Protein AF-X7F178-F1 (afdb_monomer_lite)

Radius of gyration: 23.77 Å; chains: 1; bounding box: 46×40×83 Å

Sequence (127 aa):
MGILDMFQRGGMRAAGIADRDASDDRFFAVGGARSEIGVTVTVERARQVPVVRSCLKVLADSVAGLQFGAFQRLDDERVRRVADHPAAMLLANPNPRQTGFDFVYSIVDDLEAYGDFFAEVVLDRAT

InterPro domains:
  IPR006944 Bacteriophage/Gene transfer agent portal protein [PF04860] (50-124)

Organism: NCBI:txid1449351

Structure (mmCIF, N/CA/C/O backbone):
data_AF-X7F178-F1
#
_entry.id   AF-X7F178-F1
#
loop_
_atom_site.group_PDB
_atom_site.id
_atom_site.type_symbol
_atom_site.label_atom_id
_atom_site.label_alt_id
_atom_site.label_comp_id
_atom_site.label_asym_id
_atom_site.label_entity_id
_atom_site.label_seq_id
_atom_site.pdbx_PDB_ins_code
_atom_site.Cartn_x
_atom_site.Cartn_y
_atom_site.Cartn_z
_atom_site.occupancy
_atom_site.B_iso_or_equiv
_atom_site.auth_seq_id
_atom_site.auth_comp_id
_atom_site.auth_asym_id
_atom_site.auth_atom_id
_atom_site.pdbx_PDB_model_num
ATOM 1 N N . MET A 1 1 ? -1.227 19.405 57.010 1.00 45.25 1 MET A N 1
ATOM 2 C CA . MET A 1 1 ? -2.347 18.516 56.638 1.00 45.25 1 MET A CA 1
ATOM 3 C C . MET A 1 1 ? -2.966 19.085 55.381 1.00 45.25 1 MET A C 1
ATOM 5 O O . MET A 1 1 ? -3.775 19.997 55.456 1.00 45.25 1 MET A O 1
ATOM 9 N N . GLY A 1 2 ? -2.348 18.747 54.251 1.00 42.44 2 GLY A N 1
ATOM 10 C CA . GLY A 1 2 ? -2.234 19.642 53.106 1.00 42.44 2 GLY A CA 1
ATOM 11 C C . GLY A 1 2 ? -3.115 19.257 51.930 1.00 42.44 2 GLY A C 1
ATOM 12 O O . GLY A 1 2 ? -3.257 18.089 51.592 1.00 42.44 2 GLY A O 1
ATOM 13 N N . ILE A 1 3 ? -3.580 20.297 51.248 1.00 52.38 3 ILE A N 1
ATOM 14 C CA . ILE A 1 3 ? -4.180 20.317 49.908 1.00 52.38 3 ILE A CA 1
ATOM 15 C C . ILE A 1 3 ? -3.399 19.520 48.837 1.00 52.38 3 ILE A C 1
ATOM 17 O O . ILE A 1 3 ? -3.947 19.226 47.780 1.00 52.38 3 ILE A O 1
ATOM 21 N N . LEU A 1 4 ? -2.141 19.141 49.112 1.00 48.47 4 LEU A N 1
ATOM 22 C CA . LEU A 1 4 ? -1.325 18.265 48.265 1.00 48.47 4 LEU A CA 1
ATOM 23 C C . LEU A 1 4 ? -1.845 16.817 48.195 1.00 48.47 4 LEU A C 1
ATOM 25 O O . LEU A 1 4 ? -1.596 16.145 47.198 1.00 48.47 4 LEU A O 1
ATOM 29 N N . ASP A 1 5 ? -2.588 16.340 49.199 1.00 48.19 5 ASP A N 1
ATOM 30 C CA . ASP A 1 5 ? -3.051 14.940 49.257 1.00 48.19 5 ASP A CA 1
ATOM 31 C C . ASP A 1 5 ? -4.247 14.669 48.316 1.00 48.19 5 ASP A C 1
ATOM 33 O O . ASP A 1 5 ? -4.552 13.536 47.946 1.00 48.19 5 ASP A O 1
ATOM 37 N N . MET A 1 6 ? -4.910 15.735 47.853 1.00 47.47 6 MET A N 1
ATOM 38 C CA . MET A 1 6 ? -6.018 15.652 46.896 1.00 47.47 6 MET A CA 1
ATOM 39 C C . MET A 1 6 ? -5.532 15.541 45.441 1.00 47.47 6 MET A C 1
ATOM 41 O O . MET A 1 6 ? -6.247 15.003 44.600 1.00 47.47 6 MET A O 1
ATOM 45 N N . PHE A 1 7 ? -4.299 15.974 45.147 1.00 47.12 7 PHE A N 1
ATOM 46 C CA . PHE A 1 7 ? -3.698 15.875 43.809 1.00 47.12 7 PHE A CA 1
ATOM 47 C C . PHE A 1 7 ? -2.973 14.537 43.567 1.00 47.12 7 PHE A C 1
ATOM 49 O O . PHE A 1 7 ? -2.760 14.160 42.419 1.00 47.12 7 PHE A O 1
ATOM 56 N N . GLN A 1 8 ? -2.645 13.777 44.621 1.00 46.16 8 GLN A N 1
ATOM 57 C CA . GLN A 1 8 ? -2.027 12.445 44.497 1.00 46.16 8 GLN A CA 1
ATOM 58 C C . GLN A 1 8 ? -3.029 11.291 44.324 1.00 46.16 8 GLN A C 1
ATOM 60 O O . GLN A 1 8 ? -2.628 10.181 43.979 1.00 46.16 8 GLN A O 1
ATOM 65 N N . ARG A 1 9 ? -4.337 11.524 44.508 1.00 44.91 9 ARG A N 1
ATOM 66 C CA . ARG A 1 9 ? -5.367 10.474 44.362 1.00 44.91 9 ARG A CA 1
ATOM 67 C C . ARG A 1 9 ? -5.906 10.310 42.939 1.00 44.91 9 ARG A C 1
ATOM 69 O O . ARG A 1 9 ? -6.604 9.340 42.659 1.00 44.91 9 ARG A O 1
ATOM 76 N N . GLY A 1 10 ? -5.560 11.232 42.043 1.00 39.78 10 GLY A N 1
ATOM 77 C CA . GLY A 1 10 ? -5.856 11.179 40.613 1.00 39.78 10 GLY A CA 1
ATOM 78 C C . GLY A 1 10 ? -4.710 10.555 39.829 1.00 39.78 10 GLY A C 1
ATOM 79 O O . GLY A 1 10 ? -4.232 11.145 38.866 1.00 39.78 10 GLY A O 1
ATOM 80 N N . GLY A 1 11 ? -4.225 9.389 40.259 1.00 34.84 11 GLY A N 1
ATOM 81 C CA . GLY A 1 11 ? -3.340 8.595 39.421 1.00 34.84 11 GLY A CA 1
ATOM 82 C C . GLY A 1 11 ? -4.097 8.240 38.148 1.00 34.84 11 GLY A C 1
ATOM 83 O O . GLY A 1 11 ? -4.952 7.355 38.178 1.00 34.84 11 GLY A O 1
ATOM 84 N N . MET A 1 12 ? -3.800 8.936 37.047 1.00 39.09 12 MET A N 1
ATOM 85 C CA . MET A 1 12 ? -4.039 8.430 35.701 1.00 39.09 12 MET A CA 1
ATOM 86 C C . MET A 1 12 ? -3.315 7.090 35.631 1.00 39.09 12 MET A C 1
ATOM 88 O O . MET A 1 12 ? -2.128 7.010 35.323 1.00 39.09 12 MET A O 1
ATOM 92 N N . ARG A 1 13 ? -4.029 6.019 35.974 1.00 38.12 13 ARG A N 1
ATOM 93 C CA . ARG A 1 13 ? -3.693 4.705 35.470 1.00 38.12 13 ARG A CA 1
ATOM 94 C C . ARG A 1 13 ? -3.863 4.858 33.973 1.00 38.12 13 ARG A C 1
ATOM 96 O O . ARG A 1 13 ? -4.986 4.993 33.493 1.00 38.12 13 ARG A O 1
ATOM 103 N N . ALA A 1 14 ? -2.737 4.944 33.268 1.00 38.97 14 ALA A N 1
ATOM 104 C CA . ALA A 1 14 ? -2.702 4.572 31.871 1.00 38.97 14 ALA A CA 1
ATOM 105 C C . ALA A 1 14 ? -3.554 3.306 31.767 1.00 38.97 14 ALA A C 1
ATOM 107 O O . ALA A 1 14 ? -3.303 2.358 32.519 1.00 38.97 14 ALA A O 1
ATOM 108 N N . ALA A 1 15 ? -4.613 3.355 30.953 1.00 43.75 15 ALA A N 1
ATOM 109 C CA . ALA A 1 15 ? -5.300 2.154 30.508 1.00 43.75 15 ALA A CA 1
ATOM 110 C C . ALA A 1 15 ? -4.184 1.177 30.161 1.00 43.75 15 ALA A C 1
ATOM 112 O O . ALA A 1 15 ? -3.320 1.510 29.340 1.00 43.75 15 ALA A O 1
ATOM 113 N N . GLY A 1 16 ? -4.074 0.115 30.964 1.00 35.75 16 GLY A N 1
ATOM 114 C CA . GLY A 1 16 ? -2.922 -0.764 30.912 1.00 35.75 16 GLY A CA 1
ATOM 115 C C . GLY A 1 16 ? -2.743 -1.160 29.461 1.00 35.75 16 GLY A C 1
ATOM 116 O O . GLY A 1 16 ? -3.731 -1.452 28.788 1.00 35.75 16 GLY A O 1
ATOM 117 N N . ILE A 1 17 ? -1.507 -1.119 28.964 1.00 43.50 17 ILE A N 1
ATOM 118 C CA . ILE A 1 17 ? -1.174 -1.860 27.752 1.00 43.50 17 ILE A CA 1
ATOM 119 C C . ILE A 1 17 ? -1.756 -3.242 28.014 1.00 43.50 17 ILE A C 1
ATOM 121 O O . ILE A 1 17 ? -1.337 -3.896 28.968 1.00 43.50 17 ILE A O 1
ATOM 125 N N . ALA A 1 18 ? -2.823 -3.593 27.292 1.00 51.81 18 ALA A N 1
ATOM 126 C CA . ALA A 1 18 ? -3.431 -4.897 27.404 1.00 51.81 18 ALA A CA 1
ATOM 127 C C . ALA A 1 18 ? -2.319 -5.857 27.007 1.00 51.81 18 ALA A C 1
ATOM 129 O O . ALA A 1 18 ? -1.983 -5.956 25.828 1.00 51.81 18 ALA A O 1
ATOM 130 N N . ASP A 1 19 ? -1.675 -6.425 28.022 1.00 46.53 19 ASP A N 1
ATOM 131 C CA . ASP A 1 19 ? -0.562 -7.338 27.883 1.00 46.53 19 ASP A CA 1
ATOM 132 C C . ASP A 1 19 ? -1.118 -8.529 27.112 1.00 46.53 19 ASP A C 1
ATOM 134 O O . ASP A 1 19 ? -1.945 -9.294 27.618 1.00 46.53 19 ASP A O 1
ATOM 138 N N . ARG A 1 20 ? -0.824 -8.566 25.810 1.00 54.09 20 ARG A N 1
ATOM 139 C CA . ARG A 1 20 ? -1.290 -9.624 24.922 1.00 54.09 20 ARG A CA 1
ATOM 140 C C . ARG A 1 20 ? -0.394 -10.822 25.179 1.00 54.09 20 ARG A C 1
ATOM 142 O O . ARG A 1 20 ? 0.576 -11.041 24.461 1.00 54.09 20 ARG A O 1
ATOM 149 N N . ASP A 1 21 ? -0.713 -11.555 26.232 1.00 56.56 21 ASP A N 1
ATOM 150 C CA . ASP A 1 21 ? -0.032 -12.790 26.583 1.00 56.56 21 ASP A CA 1
ATOM 151 C C . ASP A 1 21 ? -0.481 -13.908 25.629 1.00 56.56 21 ASP A C 1
ATOM 153 O O . ASP A 1 21 ? -1.664 -14.242 25.545 1.00 56.56 21 ASP A O 1
ATOM 157 N N . ALA A 1 22 ? 0.469 -14.466 24.876 1.00 58.62 22 ALA A N 1
ATOM 158 C CA . ALA A 1 22 ? 0.231 -15.562 23.936 1.00 58.62 22 ALA A CA 1
ATOM 159 C C . ALA A 1 22 ? -0.129 -16.885 24.632 1.00 58.62 22 ALA A C 1
ATOM 161 O O . ALA A 1 22 ? -0.577 -17.821 23.970 1.00 58.62 22 ALA A O 1
ATOM 162 N N . SER A 1 23 ? 0.075 -16.974 25.950 1.00 60.56 23 SER A N 1
ATOM 163 C CA . SER A 1 23 ? -0.340 -18.120 26.762 1.00 60.56 23 SER A CA 1
ATOM 164 C C . SER A 1 23 ? -1.806 -18.066 27.194 1.00 60.56 23 SER A C 1
ATOM 166 O O . SER A 1 23 ? -2.303 -19.011 27.804 1.00 60.56 23 SER A O 1
ATOM 168 N N . ASP A 1 24 ? -2.509 -16.983 26.865 1.00 55.47 24 ASP A N 1
ATOM 169 C CA . ASP A 1 24 ? -3.878 -16.771 27.290 1.00 55.47 24 ASP A CA 1
ATOM 170 C C . ASP A 1 24 ? -4.902 -17.337 26.297 1.00 55.47 24 ASP A C 1
ATOM 172 O O . ASP A 1 24 ? -4.845 -17.058 25.099 1.00 55.47 24 ASP A O 1
ATOM 176 N N . ASP A 1 25 ? -5.913 -18.051 26.795 1.00 51.62 25 ASP A N 1
ATOM 177 C CA . ASP A 1 25 ? -6.997 -18.629 25.983 1.00 51.62 25 ASP A CA 1
ATOM 178 C C . ASP A 1 25 ? -7.777 -17.555 25.189 1.00 51.62 25 ASP A C 1
ATOM 180 O O . ASP A 1 25 ? -8.378 -17.829 24.147 1.00 51.62 25 ASP A O 1
ATOM 184 N N . ARG A 1 26 ? -7.740 -16.295 25.649 1.00 53.78 26 ARG A N 1
ATOM 185 C CA . ARG A 1 26 ? -8.315 -15.122 24.955 1.00 53.78 26 ARG A CA 1
ATOM 186 C C . ARG A 1 26 ? -7.453 -14.590 23.805 1.00 53.78 26 ARG A C 1
ATOM 188 O O . ARG A 1 26 ? -7.965 -13.788 23.027 1.00 53.78 26 ARG A O 1
ATOM 195 N N . PHE A 1 27 ? -6.201 -15.029 23.655 1.00 60.84 27 PHE A N 1
ATOM 196 C CA . PHE A 1 27 ? -5.321 -14.624 22.551 1.00 60.84 27 PHE A CA 1
ATOM 197 C C . PHE A 1 27 ? -5.842 -15.126 21.194 1.00 60.84 27 PHE A C 1
ATOM 199 O O . PHE A 1 27 ? -5.780 -14.404 20.202 1.00 60.84 27 PHE A O 1
ATOM 206 N N . PHE A 1 28 ? -6.428 -16.329 21.168 1.00 59.41 28 PHE A N 1
ATOM 207 C CA . PHE A 1 28 ? -6.999 -16.952 19.966 1.00 59.41 28 PHE A CA 1
ATOM 208 C C . PHE A 1 28 ? -8.532 -16.845 19.883 1.00 59.41 28 PHE A C 1
ATOM 210 O O . PHE A 1 28 ? -9.146 -17.406 18.973 1.00 59.41 28 PHE A O 1
ATOM 217 N N . ALA A 1 29 ? -9.179 -16.147 20.823 1.00 56.25 29 ALA A N 1
ATOM 218 C CA . ALA A 1 29 ? -10.631 -16.028 20.843 1.00 56.25 29 ALA A CA 1
ATOM 219 C C . ALA A 1 29 ? -11.133 -15.203 19.644 1.00 56.25 29 ALA A C 1
ATOM 221 O O . ALA A 1 29 ? -10.809 -14.026 19.477 1.00 56.25 29 ALA A O 1
ATOM 222 N N . VAL A 1 30 ? -11.969 -15.835 18.817 1.00 52.06 30 VAL A N 1
ATOM 223 C CA . VAL A 1 30 ? -12.632 -15.237 17.650 1.00 52.06 30 VAL A CA 1
ATOM 224 C C . VAL A 1 30 ? -13.585 -14.136 18.120 1.00 52.06 30 VAL A C 1
ATOM 226 O O . VAL A 1 30 ? -14.731 -14.396 18.484 1.00 52.06 30 VAL A O 1
ATOM 229 N N . GLY A 1 31 ? -13.108 -12.892 18.152 1.00 56.31 31 GLY A N 1
ATOM 230 C CA . GLY A 1 31 ? -13.959 -11.762 18.513 1.00 56.31 31 GLY A CA 1
ATOM 231 C C . GLY A 1 31 ? -13.242 -10.499 18.960 1.00 56.31 31 GLY A C 1
ATOM 232 O O . GLY A 1 31 ? -13.667 -9.930 19.959 1.00 56.31 31 GLY A O 1
ATOM 233 N N . GLY A 1 32 ? -12.227 -10.044 18.217 1.00 57.53 32 GLY A N 1
ATOM 234 C CA . GLY A 1 32 ? -11.686 -8.680 18.298 1.00 57.53 32 GLY A CA 1
ATOM 235 C C . GLY A 1 32 ? -11.092 -8.252 19.650 1.00 57.53 32 GLY A C 1
ATOM 236 O O . GLY A 1 32 ? -11.291 -8.871 20.690 1.00 57.53 32 GLY A O 1
ATOM 237 N N . ALA A 1 33 ? -10.362 -7.138 19.668 1.00 58.84 33 ALA A N 1
ATOM 238 C CA . ALA A 1 33 ? -9.940 -6.547 20.939 1.00 58.84 33 ALA A CA 1
ATOM 239 C C . ALA A 1 33 ? -11.172 -5.973 21.662 1.00 58.84 33 ALA A C 1
ATOM 241 O O . ALA A 1 33 ? -12.008 -5.332 21.029 1.00 58.84 33 ALA A O 1
ATOM 242 N N . ARG A 1 34 ? -11.322 -6.165 22.978 1.00 57.59 34 ARG A N 1
ATOM 243 C CA . ARG A 1 34 ? -12.344 -5.429 23.742 1.00 57.59 34 ARG A CA 1
ATOM 244 C C . ARG A 1 34 ? -11.803 -4.063 24.151 1.00 57.59 34 ARG A C 1
ATOM 246 O O . ARG A 1 34 ? -10.690 -3.957 24.650 1.00 57.59 34 ARG A O 1
ATOM 253 N N . SER A 1 35 ? -12.607 -3.030 23.939 1.00 58.75 35 SER A N 1
ATOM 254 C CA . SER A 1 35 ? -12.381 -1.691 24.486 1.00 58.75 35 SER A CA 1
ATOM 255 C C . SER A 1 35 ? -12.528 -1.697 26.017 1.00 58.75 35 SER A C 1
ATOM 257 O O . SER A 1 35 ? -13.221 -2.558 26.560 1.00 58.75 35 SER A O 1
ATOM 259 N N . GLU A 1 36 ? -11.942 -0.709 26.701 1.00 61.94 36 GLU A N 1
ATOM 260 C CA . GLU A 1 36 ? -12.063 -0.465 28.155 1.00 61.94 36 GLU A CA 1
ATOM 261 C C . GLU A 1 36 ? -13.525 -0.460 28.651 1.00 61.94 36 GLU A C 1
ATOM 263 O O . GLU A 1 36 ? -13.809 -0.806 29.793 1.00 61.94 36 GLU A O 1
ATOM 268 N N . ILE A 1 37 ? -14.476 -0.122 27.772 1.00 62.34 37 ILE A N 1
ATOM 269 C CA . ILE A 1 37 ? -15.923 -0.131 28.052 1.00 62.34 37 ILE A CA 1
ATOM 270 C C . ILE A 1 37 ? -16.628 -1.443 27.649 1.00 62.34 37 ILE A C 1
ATOM 272 O O . ILE A 1 37 ? -17.851 -1.493 27.551 1.00 62.34 37 ILE A O 1
ATOM 276 N N . GLY A 1 38 ? -15.877 -2.515 27.384 1.00 61.75 38 GLY A N 1
ATOM 277 C CA . GLY A 1 38 ? -16.400 -3.857 27.106 1.00 61.75 38 GLY A CA 1
ATOM 278 C C . GLY A 1 38 ? -16.921 -4.089 25.682 1.00 61.75 38 GLY A C 1
ATOM 279 O O . GLY A 1 38 ? -17.517 -5.133 25.419 1.00 61.75 38 GLY A O 1
ATOM 280 N N . VAL A 1 39 ? -16.696 -3.153 24.755 1.00 72.19 39 VAL A N 1
ATOM 281 C CA . VAL A 1 39 ? -17.151 -3.254 23.356 1.00 72.19 39 VAL A CA 1
ATOM 282 C C . VAL A 1 39 ? -16.153 -4.055 22.522 1.00 72.19 39 VAL A C 1
ATOM 284 O O . VAL A 1 39 ? -14.969 -3.730 22.507 1.00 72.19 39 VAL A O 1
ATOM 287 N N . THR A 1 40 ? -16.626 -5.063 21.786 1.00 71.62 40 THR A N 1
ATOM 288 C CA . THR A 1 40 ? -15.811 -5.793 20.801 1.00 71.62 40 THR A CA 1
ATOM 289 C C . THR A 1 40 ? -15.452 -4.898 19.612 1.00 71.62 40 THR A C 1
ATOM 291 O O . THR A 1 40 ? -16.330 -4.456 18.863 1.00 71.62 40 THR A O 1
ATOM 294 N N . VAL A 1 41 ? -14.154 -4.671 19.427 1.00 71.56 41 VAL A N 1
ATOM 295 C CA . VAL A 1 41 ? -13.557 -3.904 18.333 1.00 71.56 41 VAL A CA 1
ATOM 296 C C . VAL A 1 41 ? -13.178 -4.862 17.210 1.00 71.56 41 VAL A C 1
ATOM 298 O O . VAL A 1 41 ? -12.267 -5.676 17.351 1.00 71.56 41 VAL A O 1
ATOM 301 N N . THR A 1 42 ? -13.888 -4.751 16.090 1.00 83.56 42 THR A N 1
ATOM 302 C CA . THR A 1 42 ? -13.510 -5.384 14.820 1.00 83.56 42 THR A CA 1
ATOM 303 C C . THR A 1 42 ? -12.872 -4.344 13.903 1.00 83.56 42 THR A C 1
ATOM 305 O O . THR A 1 42 ? -13.053 -3.139 14.113 1.00 83.56 42 THR A O 1
ATOM 308 N N . VAL A 1 43 ? -12.138 -4.789 12.885 1.00 82.88 43 VAL A N 1
ATOM 309 C CA . VAL A 1 43 ? -11.476 -3.891 11.927 1.00 82.88 43 VAL A CA 1
ATOM 310 C C . VAL A 1 43 ? -12.500 -3.014 11.201 1.00 82.88 43 VAL A C 1
ATOM 312 O O . VAL A 1 43 ? -12.297 -1.810 11.050 1.00 82.88 43 VAL A O 1
ATOM 315 N N . GLU A 1 44 ? -13.659 -3.573 10.853 1.00 84.00 44 GLU A N 1
ATOM 316 C CA . GLU A 1 44 ? -14.750 -2.851 10.195 1.00 84.00 44 GLU A CA 1
ATOM 317 C C . GLU A 1 44 ? -15.298 -1.735 11.089 1.00 84.00 44 GLU A C 1
ATOM 319 O O . GLU A 1 44 ? -15.552 -0.626 10.618 1.00 84.00 44 GLU A O 1
ATOM 324 N N . ARG A 1 45 ? -15.436 -1.994 12.397 1.00 83.19 45 ARG A N 1
ATOM 325 C CA . ARG A 1 45 ? -15.851 -0.975 13.374 1.00 83.19 45 ARG A CA 1
ATOM 326 C C . ARG A 1 45 ? -14.771 0.075 13.603 1.00 83.19 45 ARG A C 1
ATOM 328 O O . ARG A 1 45 ? -15.093 1.249 13.751 1.00 83.19 45 ARG A O 1
ATOM 335 N N . ALA A 1 46 ? -13.502 -0.324 13.614 1.00 85.94 46 ALA A N 1
ATOM 336 C CA . ALA A 1 46 ? -12.388 0.602 13.766 1.00 85.94 46 ALA A CA 1
ATOM 337 C C . ALA A 1 46 ? -12.283 1.563 12.568 1.00 85.94 46 ALA A C 1
ATOM 339 O O . ALA A 1 46 ? -12.136 2.767 12.771 1.00 85.94 46 ALA A O 1
ATOM 340 N N . ARG A 1 47 ? -12.450 1.073 11.329 1.00 86.25 47 ARG A N 1
ATOM 341 C CA . ARG A 1 47 ? -12.415 1.902 10.106 1.00 86.25 47 ARG A CA 1
ATOM 342 C C . ARG A 1 47 ? -13.547 2.937 10.029 1.00 86.25 47 ARG A C 1
ATOM 344 O O . ARG A 1 47 ? -13.382 3.952 9.355 1.00 86.25 47 ARG A O 1
ATOM 351 N N . GLN A 1 48 ? -14.667 2.727 10.726 1.00 87.75 48 GLN A N 1
ATOM 352 C CA . GLN A 1 48 ? -15.756 3.713 10.817 1.00 87.75 48 GLN A CA 1
ATOM 353 C C . GLN A 1 48 ? -15.384 4.946 11.660 1.00 87.75 48 GLN A C 1
ATOM 355 O O . GLN A 1 48 ? -16.038 5.983 11.548 1.00 87.75 48 GLN A O 1
ATOM 360 N N . VAL A 1 49 ? -14.336 4.867 12.489 1.00 92.50 49 VAL A N 1
ATOM 361 C CA . VAL A 1 49 ? -13.861 5.995 13.298 1.00 92.50 49 VAL A CA 1
ATOM 362 C C . VAL A 1 49 ? -13.056 6.963 12.413 1.00 92.50 49 VAL A C 1
ATOM 364 O O . VAL A 1 49 ? -12.022 6.568 11.868 1.00 92.50 49 VAL A O 1
ATOM 367 N N . PRO A 1 50 ? -13.440 8.254 12.305 1.00 94.69 50 PRO A N 1
ATOM 368 C CA . PRO A 1 50 ? -12.793 9.199 11.386 1.00 94.69 50 PRO A CA 1
ATOM 369 C C . PRO A 1 50 ? -11.295 9.391 11.633 1.00 94.69 50 PRO A C 1
ATOM 371 O O . PRO A 1 50 ? -10.525 9.566 10.689 1.00 94.69 50 PRO A O 1
ATOM 374 N N . VAL A 1 51 ? -10.870 9.332 12.898 1.00 95.75 51 VAL A N 1
ATOM 375 C CA . VAL A 1 51 ? -9.457 9.462 13.282 1.00 95.75 51 VAL A CA 1
ATOM 376 C C . VAL A 1 51 ? -8.647 8.281 12.746 1.00 95.75 51 VAL A C 1
ATOM 378 O O . VAL A 1 51 ? -7.615 8.490 12.119 1.00 95.75 51 VAL A O 1
ATOM 381 N N . VAL A 1 52 ? -9.157 7.054 12.901 1.00 92.31 52 VAL A N 1
ATOM 382 C CA . VAL A 1 52 ? -8.512 5.838 12.380 1.00 92.31 52 VAL A CA 1
ATOM 383 C C . VAL A 1 52 ? -8.415 5.905 10.860 1.00 92.31 52 VAL A C 1
ATOM 385 O O . VAL A 1 52 ? -7.333 5.724 10.305 1.00 92.31 52 VAL A O 1
ATOM 388 N N . ARG A 1 53 ? -9.513 6.258 10.177 1.00 94.38 53 ARG A N 1
ATOM 389 C CA . ARG A 1 53 ? -9.515 6.408 8.715 1.00 94.38 53 ARG A CA 1
ATOM 390 C C . ARG A 1 53 ? -8.517 7.467 8.239 1.00 94.38 53 ARG A C 1
ATOM 392 O O . ARG A 1 53 ? -7.880 7.271 7.208 1.00 94.38 53 ARG A O 1
ATOM 399 N N . SER A 1 54 ? -8.364 8.561 8.986 1.00 96.44 54 SER A N 1
ATOM 400 C CA . SER A 1 54 ? -7.402 9.625 8.674 1.00 96.44 54 SER A CA 1
ATOM 401 C C . SER A 1 54 ? -5.957 9.148 8.820 1.00 96.44 54 SER A C 1
ATOM 403 O O . SER A 1 54 ? -5.152 9.397 7.928 1.00 96.44 54 SER A O 1
ATOM 405 N N . CYS A 1 55 ? -5.631 8.417 9.891 1.00 95.19 55 CYS A N 1
ATOM 406 C CA . CYS A 1 55 ? -4.298 7.842 10.087 1.00 95.19 55 CYS A CA 1
ATOM 407 C C . CYS A 1 55 ? -3.939 6.843 8.980 1.00 95.19 55 CYS A C 1
ATOM 409 O O . CYS A 1 55 ? -2.887 6.979 8.359 1.00 95.19 55 CYS A O 1
ATOM 411 N N . LEU A 1 56 ? -4.840 5.900 8.680 1.00 94.94 56 LEU A N 1
ATOM 412 C CA . LEU A 1 56 ? -4.653 4.934 7.591 1.00 94.94 56 LEU A CA 1
ATOM 413 C C . LEU A 1 56 ? -4.451 5.643 6.250 1.00 94.94 56 LEU A C 1
ATOM 415 O O . LEU A 1 56 ? -3.542 5.309 5.495 1.00 94.94 56 LEU A O 1
ATOM 419 N N . LYS A 1 57 ? -5.248 6.685 5.980 1.00 95.44 57 LYS A N 1
ATOM 420 C CA . LYS A 1 57 ? -5.117 7.484 4.761 1.00 95.44 57 LYS A CA 1
ATOM 421 C C . LYS A 1 57 ? -3.755 8.167 4.656 1.00 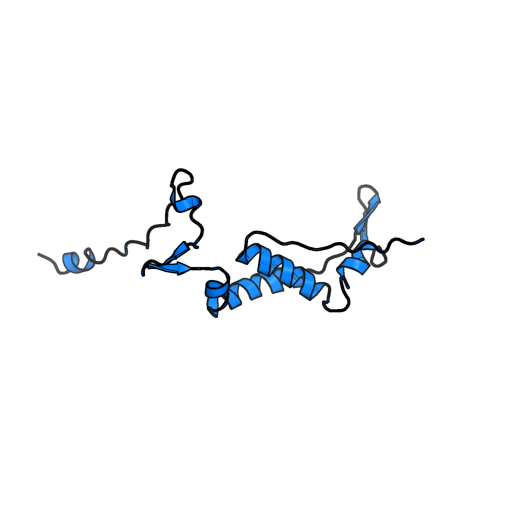95.44 57 LYS A C 1
ATOM 423 O O . LYS A 1 57 ? -3.169 8.123 3.583 1.00 95.44 57 LYS A O 1
ATOM 428 N N . VAL A 1 58 ? -3.251 8.778 5.729 1.00 96.50 58 VAL A N 1
ATOM 429 C CA . VAL A 1 58 ? -1.937 9.446 5.713 1.00 96.50 58 VAL A CA 1
ATOM 430 C C . VAL A 1 58 ? -0.817 8.450 5.410 1.0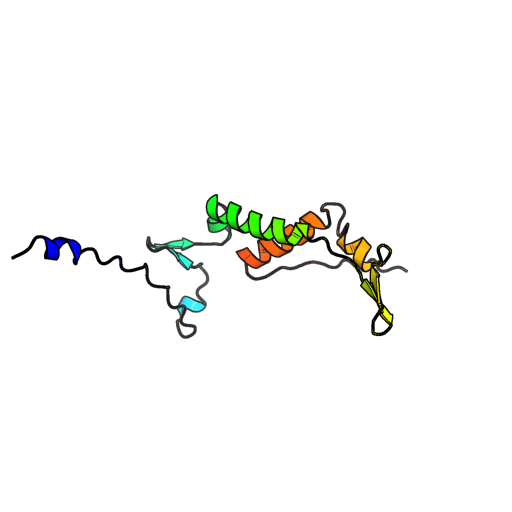0 96.50 58 VAL A C 1
ATOM 432 O O . VAL A 1 58 ? 0.058 8.756 4.600 1.00 96.50 58 VAL A O 1
ATOM 435 N N . LEU A 1 59 ? -0.854 7.257 6.009 1.00 95.06 59 LEU A N 1
ATOM 436 C CA . LEU A 1 59 ? 0.129 6.202 5.746 1.00 95.06 59 LEU A CA 1
ATOM 437 C C . LEU A 1 59 ? 0.052 5.723 4.293 1.00 95.06 59 LEU A C 1
ATOM 439 O O . LEU A 1 59 ? 1.058 5.727 3.581 1.00 95.06 59 LEU A O 1
ATOM 443 N N . ALA A 1 60 ? -1.152 5.387 3.834 1.00 95.94 60 ALA A N 1
ATOM 444 C CA . ALA A 1 60 ? -1.375 4.869 2.493 1.00 95.94 60 ALA A CA 1
ATOM 445 C C . ALA A 1 60 ? -1.027 5.894 1.400 1.00 95.94 60 ALA A C 1
ATOM 447 O O . ALA A 1 60 ? -0.323 5.549 0.454 1.00 95.94 60 ALA A O 1
ATOM 448 N N . ASP A 1 61 ? -1.428 7.162 1.551 1.00 95.94 61 ASP A N 1
ATOM 449 C CA . ASP A 1 61 ? -1.093 8.230 0.598 1.00 95.94 61 ASP A CA 1
ATOM 450 C C . ASP A 1 61 ? 0.424 8.480 0.545 1.00 95.94 61 ASP A C 1
ATOM 452 O O . ASP A 1 61 ? 0.982 8.674 -0.537 1.00 95.94 61 ASP A O 1
ATOM 456 N N . SER A 1 62 ? 1.107 8.444 1.697 1.00 96.00 62 SER A N 1
ATOM 457 C CA . SER A 1 62 ? 2.558 8.667 1.769 1.00 96.00 62 SER A CA 1
ATOM 458 C C . SER A 1 62 ? 3.339 7.586 1.024 1.00 96.00 62 SER A C 1
ATOM 460 O O . SER A 1 62 ? 4.277 7.895 0.292 1.00 96.00 62 SER A O 1
ATOM 462 N N . VAL A 1 63 ? 2.947 6.320 1.180 1.00 93.56 63 VAL A N 1
ATOM 463 C CA . VAL A 1 63 ? 3.611 5.193 0.511 1.00 93.56 63 VAL A CA 1
ATOM 464 C C . VAL A 1 63 ? 3.235 5.133 -0.969 1.00 93.56 63 VAL A C 1
ATOM 466 O O . VAL A 1 63 ? 4.114 4.997 -1.820 1.00 93.56 63 VAL A O 1
ATOM 469 N N . ALA A 1 64 ? 1.952 5.286 -1.302 1.00 92.94 64 ALA A N 1
ATOM 470 C CA . ALA A 1 64 ? 1.488 5.266 -2.688 1.00 92.94 64 ALA A CA 1
ATOM 471 C C . ALA A 1 64 ? 2.074 6.426 -3.516 1.00 92.94 64 ALA A C 1
ATOM 473 O O . ALA A 1 64 ? 2.328 6.274 -4.714 1.00 92.94 64 ALA A O 1
ATOM 474 N N . GLY A 1 65 ? 2.375 7.560 -2.874 1.00 91.56 65 GLY A N 1
ATOM 475 C CA . GLY A 1 65 ? 3.031 8.707 -3.500 1.00 91.56 65 GLY A CA 1
ATOM 476 C C . GLY A 1 65 ? 4.466 8.451 -3.977 1.00 91.56 65 GLY A C 1
ATOM 477 O O . GLY A 1 65 ? 4.931 9.154 -4.872 1.00 91.56 65 GLY A O 1
ATOM 478 N N . LEU A 1 66 ? 5.166 7.439 -3.447 1.00 89.94 66 LEU A N 1
ATOM 479 C CA . LEU A 1 66 ? 6.567 7.172 -3.799 1.00 89.94 66 LEU A CA 1
ATOM 480 C C . LEU A 1 66 ? 6.758 6.605 -5.216 1.00 89.94 66 LEU A C 1
ATOM 482 O O . LEU A 1 66 ? 7.879 6.661 -5.710 1.00 89.94 66 LEU A O 1
ATOM 486 N N . GLN A 1 67 ? 5.686 6.136 -5.873 1.00 73.56 67 GLN A N 1
ATOM 487 C CA . GLN A 1 67 ? 5.650 5.522 -7.212 1.00 73.56 67 GLN A CA 1
ATOM 488 C C . GLN A 1 67 ? 6.713 4.434 -7.475 1.00 73.56 67 GLN A C 1
ATOM 490 O O . GLN A 1 67 ? 7.922 4.660 -7.494 1.00 73.56 67 GLN A O 1
ATOM 495 N N . PHE A 1 68 ? 6.266 3.232 -7.829 1.00 77.06 68 PHE A N 1
ATOM 496 C CA . PHE A 1 68 ? 7.168 2.119 -8.133 1.00 77.06 68 PHE A CA 1
ATOM 497 C C . PHE A 1 68 ? 7.851 2.320 -9.489 1.00 77.06 68 PHE A C 1
ATOM 499 O O . PHE A 1 68 ? 7.240 2.745 -10.470 1.00 77.06 68 PHE A O 1
ATO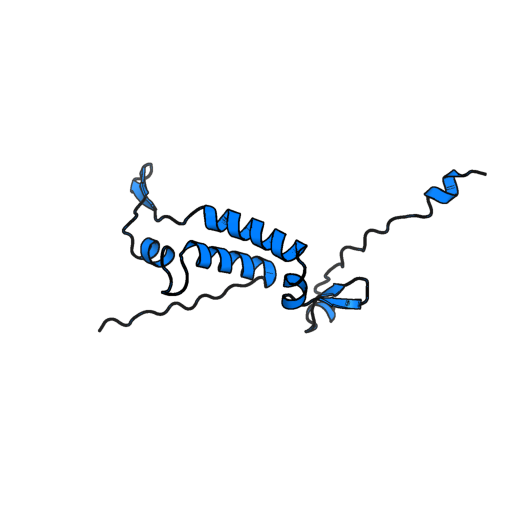M 506 N N . GLY A 1 69 ? 9.146 2.017 -9.548 1.00 80.88 69 GLY A N 1
ATOM 507 C CA . GLY A 1 69 ? 9.933 2.028 -10.777 1.00 80.88 69 GLY A CA 1
ATOM 508 C C . GLY A 1 69 ? 10.781 0.769 -10.872 1.00 80.88 69 GLY A C 1
ATOM 509 O O . GLY A 1 69 ? 11.300 0.297 -9.863 1.00 80.88 69 GLY A O 1
ATOM 510 N N . ALA A 1 70 ? 10.937 0.230 -12.081 1.00 86.31 70 ALA A N 1
ATOM 511 C CA . ALA A 1 70 ? 11.928 -0.807 -12.326 1.00 86.31 70 ALA A CA 1
ATOM 512 C C . ALA A 1 70 ? 13.297 -0.166 -12.565 1.00 86.31 70 ALA A C 1
ATOM 514 O O . ALA A 1 70 ? 13.427 0.857 -13.244 1.00 86.31 70 ALA A O 1
ATOM 515 N N . PHE A 1 71 ? 14.328 -0.787 -12.009 1.00 89.38 71 PHE A N 1
ATOM 516 C CA . PHE A 1 71 ? 15.709 -0.361 -12.159 1.00 89.38 71 PHE A CA 1
ATOM 517 C C . PHE A 1 71 ? 16.540 -1.554 -12.620 1.00 89.38 71 PHE A C 1
ATOM 519 O O . PHE A 1 71 ? 16.481 -2.625 -12.022 1.00 89.38 71 PHE A O 1
ATOM 526 N N . GLN A 1 72 ? 17.311 -1.364 -13.684 1.00 89.12 72 GLN A N 1
ATOM 527 C CA . GLN A 1 72 ? 18.239 -2.357 -14.205 1.00 89.12 72 GLN A CA 1
ATOM 528 C C . GLN A 1 72 ? 19.661 -1.954 -13.818 1.00 89.12 72 GLN A C 1
ATOM 530 O O . GLN A 1 72 ? 20.083 -0.822 -14.073 1.00 89.12 72 GLN A O 1
ATOM 535 N N . ARG A 1 73 ? 20.404 -2.883 -13.208 1.00 91.00 73 ARG A N 1
ATOM 536 C CA . ARG A 1 73 ? 21.855 -2.735 -13.040 1.00 91.00 73 ARG A CA 1
ATOM 537 C C . ARG A 1 73 ? 22.510 -2.939 -14.400 1.00 91.00 73 ARG A C 1
ATOM 539 O O . ARG A 1 73 ? 22.265 -3.954 -15.045 1.00 91.00 73 ARG A O 1
ATOM 546 N N . LEU A 1 74 ? 23.279 -1.947 -14.832 1.00 89.12 74 LEU A N 1
ATOM 547 C CA . LEU A 1 74 ? 24.073 -2.011 -16.056 1.00 89.12 74 LEU A CA 1
ATOM 548 C C . LEU A 1 74 ? 25.466 -2.565 -15.745 1.00 89.12 74 LEU A C 1
ATOM 550 O O . LEU A 1 74 ? 25.919 -3.450 -16.452 1.00 89.12 74 LEU A O 1
ATOM 554 N N . ASP A 1 75 ? 26.071 -2.085 -14.655 1.00 91.12 75 ASP A N 1
ATOM 555 C CA . ASP A 1 75 ? 27.347 -2.538 -14.084 1.00 91.12 75 ASP A CA 1
ATOM 556 C C . ASP A 1 75 ? 27.290 -2.383 -12.548 1.00 91.12 75 ASP A C 1
ATOM 558 O O . ASP A 1 75 ? 26.278 -1.911 -12.017 1.00 91.12 75 ASP A O 1
ATOM 562 N N . ASP A 1 76 ? 28.376 -2.702 -11.833 1.00 86.00 76 ASP A N 1
ATOM 563 C CA . ASP A 1 76 ? 28.448 -2.613 -10.361 1.00 86.00 76 ASP A CA 1
ATOM 564 C C . ASP A 1 76 ? 28.137 -1.208 -9.811 1.00 86.00 76 ASP A C 1
ATOM 566 O O . ASP A 1 76 ? 27.520 -1.073 -8.754 1.00 86.00 76 ASP A O 1
ATOM 570 N N . GLU A 1 77 ? 28.491 -0.155 -10.553 1.00 89.19 77 GLU A N 1
ATOM 571 C CA . GLU A 1 77 ? 28.293 1.241 -10.135 1.00 89.19 77 GLU A CA 1
ATOM 572 C C . GLU A 1 77 ? 27.108 1.935 -10.824 1.00 89.19 77 GLU A C 1
ATOM 574 O O . GLU A 1 77 ? 26.688 3.016 -10.406 1.00 89.19 77 GLU A O 1
ATOM 579 N N . ARG A 1 78 ? 26.552 1.349 -11.894 1.00 89.31 78 ARG A N 1
ATOM 580 C CA . ARG A 1 78 ? 25.573 2.030 -12.756 1.00 89.31 78 ARG A CA 1
ATOM 581 C C . ARG A 1 78 ? 24.213 1.354 -12.718 1.00 89.31 78 ARG A C 1
ATOM 583 O O . ARG A 1 78 ? 24.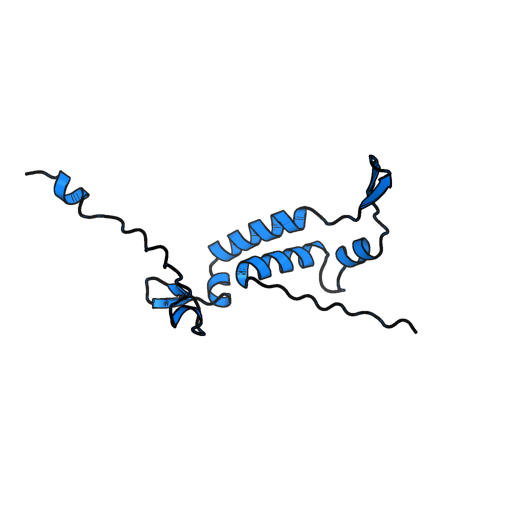058 0.190 -13.082 1.00 89.31 78 ARG A O 1
ATOM 590 N N . VAL A 1 79 ? 23.197 2.138 -12.372 1.00 91.00 79 VAL A N 1
ATOM 591 C CA . VAL A 1 79 ? 21.790 1.727 -12.372 1.00 91.00 79 VAL A CA 1
ATOM 592 C C . VAL A 1 79 ? 20.998 2.646 -13.294 1.00 91.00 79 VAL A C 1
ATOM 594 O O . VAL A 1 79 ? 21.121 3.867 -13.221 1.00 91.00 79 VAL A O 1
ATOM 597 N N . ARG A 1 80 ? 20.159 2.065 -14.153 1.00 89.75 80 ARG A N 1
ATOM 598 C CA . ARG A 1 80 ? 19.256 2.800 -15.043 1.00 89.75 80 ARG A CA 1
ATOM 599 C C . ARG A 1 80 ? 17.807 2.502 -14.683 1.00 89.75 80 ARG A C 1
ATOM 601 O O . ARG A 1 80 ? 17.429 1.343 -14.535 1.00 89.75 80 ARG A O 1
ATOM 608 N N . ARG A 1 81 ? 16.977 3.544 -14.593 1.00 87.50 81 ARG A N 1
ATOM 609 C CA . ARG A 1 81 ? 15.520 3.385 -14.493 1.00 87.50 81 ARG A CA 1
ATOM 610 C C . ARG A 1 81 ? 14.973 2.883 -15.830 1.00 87.50 81 ARG A C 1
ATOM 612 O O . ARG A 1 81 ? 15.257 3.472 -16.873 1.00 87.50 81 ARG A O 1
ATOM 619 N N . VAL A 1 82 ? 14.194 1.810 -15.787 1.00 87.38 82 VAL A N 1
ATOM 620 C CA . VAL A 1 82 ? 13.553 1.192 -16.950 1.00 87.38 82 VAL A CA 1
ATOM 621 C C . VAL A 1 82 ? 12.051 1.412 -16.825 1.00 87.38 82 VAL A C 1
ATOM 623 O O . VAL A 1 82 ? 11.421 0.895 -15.906 1.00 87.38 82 VAL A O 1
ATOM 626 N N . ALA A 1 83 ? 11.484 2.211 -17.727 1.00 80.00 83 ALA A N 1
ATOM 627 C CA . ALA A 1 83 ? 10.044 2.467 -17.760 1.00 80.00 83 ALA A CA 1
ATOM 628 C C . ALA A 1 83 ? 9.277 1.340 -18.473 1.00 80.00 83 ALA A C 1
ATOM 630 O O . ALA A 1 83 ? 8.203 0.955 -18.025 1.00 80.00 83 ALA A O 1
ATOM 631 N N . ASP A 1 84 ? 9.874 0.752 -19.514 1.00 84.31 84 ASP A N 1
ATOM 632 C CA . ASP A 1 84 ? 9.215 -0.207 -20.416 1.00 84.31 84 ASP A CA 1
ATOM 633 C C . ASP A 1 84 ? 9.301 -1.668 -19.939 1.00 84.31 84 ASP A C 1
ATOM 635 O O . ASP A 1 84 ? 9.115 -2.608 -20.710 1.00 84.31 84 ASP A O 1
ATOM 639 N N . HIS A 1 85 ? 9.632 -1.897 -18.666 1.00 88.12 85 HIS A N 1
ATOM 640 C CA . HIS A 1 85 ? 9.697 -3.255 -18.136 1.00 88.12 85 HIS A CA 1
ATOM 641 C C . HIS A 1 85 ? 8.272 -3.795 -17.917 1.00 88.12 85 HIS A C 1
ATOM 643 O O . HIS A 1 85 ? 7.485 -3.114 -17.253 1.00 88.12 85 HIS A O 1
ATOM 649 N N . PRO A 1 86 ? 7.936 -5.028 -18.353 1.00 87.69 86 PRO A N 1
ATOM 650 C CA . PRO A 1 86 ? 6.582 -5.578 -18.221 1.00 87.69 86 PRO A CA 1
ATOM 651 C C . PRO A 1 86 ? 6.024 -5.509 -16.794 1.00 87.69 86 PRO A C 1
ATOM 653 O O . PRO A 1 86 ? 4.873 -5.141 -16.592 1.00 87.69 86 PRO A O 1
ATOM 656 N N . ALA A 1 87 ? 6.862 -5.773 -15.784 1.00 86.25 87 ALA A N 1
ATOM 657 C CA . ALA A 1 87 ? 6.457 -5.656 -14.381 1.00 86.25 87 ALA A CA 1
ATOM 658 C C . ALA A 1 87 ? 6.179 -4.205 -13.938 1.00 86.25 87 ALA A C 1
ATOM 660 O O . ALA A 1 87 ? 5.279 -3.978 -13.137 1.00 86.25 87 ALA A O 1
ATOM 661 N N . ALA A 1 88 ? 6.923 -3.218 -14.453 1.00 87.06 88 ALA A N 1
ATOM 662 C CA . ALA A 1 88 ? 6.679 -1.809 -14.133 1.00 87.06 88 ALA A CA 1
ATOM 663 C C . ALA A 1 88 ? 5.371 -1.321 -14.767 1.00 87.06 88 ALA A C 1
ATOM 665 O O . ALA A 1 88 ? 4.602 -0.615 -14.121 1.00 87.06 88 ALA A O 1
ATOM 666 N N . MET A 1 89 ? 5.092 -1.754 -15.999 1.00 88.00 89 MET A N 1
ATOM 667 C CA . MET A 1 89 ? 3.827 -1.469 -16.676 1.00 88.00 89 MET A CA 1
ATOM 668 C C . MET A 1 89 ? 2.640 -2.129 -15.968 1.00 88.00 89 MET A C 1
ATOM 670 O O . MET A 1 89 ? 1.622 -1.474 -15.754 1.00 88.00 89 MET A O 1
ATOM 674 N N . LEU A 1 90 ? 2.791 -3.392 -15.551 1.00 89.06 90 LEU A N 1
ATOM 675 C CA . LEU A 1 90 ? 1.767 -4.107 -14.792 1.00 89.06 90 LEU A CA 1
ATOM 676 C C . LEU A 1 90 ? 1.459 -3.398 -13.469 1.00 89.06 90 LEU A C 1
ATOM 678 O O . LEU A 1 90 ? 0.301 -3.175 -13.156 1.00 89.06 90 LEU A O 1
ATOM 682 N N . LEU A 1 91 ? 2.474 -2.988 -12.705 1.00 87.94 91 LEU A N 1
ATOM 683 C CA . LEU A 1 91 ? 2.248 -2.282 -11.439 1.00 87.94 91 LEU A CA 1
ATOM 684 C C . LEU A 1 91 ? 1.682 -0.870 -11.629 1.00 87.94 91 LEU A C 1
ATOM 686 O O . LEU A 1 91 ? 0.986 -0.375 -10.747 1.00 87.94 91 LEU A O 1
ATOM 690 N N . ALA A 1 92 ? 1.956 -0.215 -12.760 1.00 88.69 92 ALA A N 1
ATOM 691 C CA . ALA A 1 92 ? 1.373 1.087 -13.075 1.00 88.69 92 ALA A CA 1
ATOM 692 C C . ALA A 1 92 ? -0.129 0.994 -13.392 1.00 88.69 92 ALA A C 1
ATOM 694 O O . ALA A 1 92 ? -0.881 1.917 -13.072 1.00 88.69 92 ALA A O 1
ATOM 695 N N . ASN A 1 93 ? -0.567 -0.111 -14.000 1.00 90.12 93 ASN A N 1
ATOM 696 C CA . ASN A 1 93 ? -1.965 -0.365 -14.335 1.00 90.12 93 ASN A CA 1
ATOM 697 C C . ASN A 1 93 ? -2.330 -1.844 -14.084 1.00 90.12 93 ASN A C 1
ATOM 699 O O . ASN A 1 93 ? -2.403 -2.631 -15.031 1.00 90.12 93 ASN A O 1
ATOM 703 N N . PRO A 1 94 ? -2.521 -2.240 -12.812 1.00 90.25 94 PRO A N 1
ATOM 704 C CA . PRO A 1 94 ? -2.628 -3.648 -12.425 1.00 90.25 94 PRO A CA 1
ATOM 705 C C . PRO A 1 94 ? -3.939 -4.292 -12.857 1.00 90.25 94 PRO A C 1
ATOM 707 O O . PRO A 1 94 ? -3.988 -5.489 -13.128 1.00 90.25 94 PRO A O 1
ATOM 710 N N . ASN A 1 95 ? -5.017 -3.516 -12.915 1.00 90.75 95 ASN A N 1
ATOM 711 C CA . ASN A 1 95 ? -6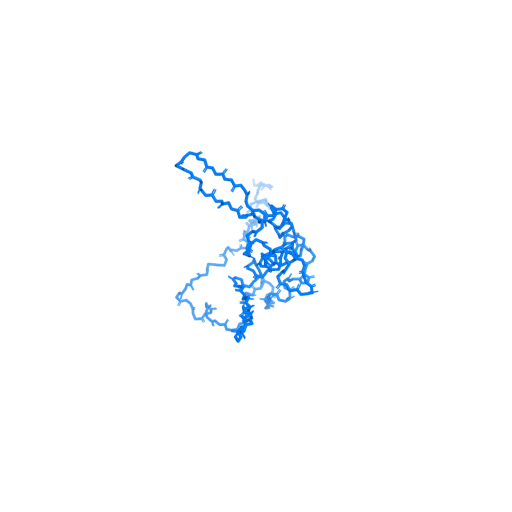.302 -3.979 -13.405 1.00 90.75 95 ASN A CA 1
ATOM 712 C C . ASN A 1 95 ? -7.076 -2.808 -14.039 1.00 90.75 95 ASN A C 1
ATOM 714 O O . ASN A 1 95 ? -6.781 -1.653 -13.748 1.00 90.75 95 ASN A O 1
ATOM 718 N N . PRO A 1 96 ? -8.114 -3.065 -14.856 1.00 90.88 96 PRO A N 1
ATOM 719 C CA . PRO A 1 96 ? -8.889 -1.995 -15.494 1.00 90.88 96 PRO A CA 1
ATOM 720 C C . PRO A 1 96 ? -9.655 -1.074 -14.528 1.00 90.88 96 PRO A C 1
ATOM 722 O O . PRO A 1 96 ? -10.261 -0.101 -14.970 1.00 90.88 96 PRO A O 1
ATOM 725 N N . ARG A 1 97 ? -9.709 -1.407 -13.232 1.00 91.50 97 ARG A N 1
ATOM 726 C CA . ARG A 1 97 ? -10.515 -0.711 -12.220 1.00 91.50 97 ARG A CA 1
ATOM 727 C C . ARG A 1 97 ? -9.695 0.231 -11.340 1.00 91.50 97 ARG A C 1
ATOM 729 O O . ARG A 1 97 ? -10.283 1.114 -10.726 1.00 91.50 97 ARG A O 1
ATOM 736 N N . GLN A 1 98 ? -8.390 0.016 -11.223 1.00 93.12 98 GLN A N 1
ATOM 737 C CA . GLN A 1 98 ? -7.523 0.671 -10.250 1.00 93.12 98 GLN A CA 1
ATOM 738 C C . GLN A 1 98 ? -6.228 1.113 -10.916 1.00 93.12 98 GLN A C 1
ATOM 740 O O . GLN A 1 98 ? -5.625 0.371 -11.689 1.00 93.12 98 GLN A O 1
ATOM 745 N N . THR A 1 99 ? -5.769 2.310 -10.563 1.00 92.25 99 THR A N 1
ATOM 746 C CA . THR A 1 99 ? -4.432 2.771 -10.942 1.00 92.25 99 THR A CA 1
ATOM 747 C C . THR A 1 99 ? -3.365 2.107 -10.068 1.00 92.25 99 THR A C 1
ATOM 749 O O . THR A 1 99 ? -3.664 1.567 -9.000 1.00 92.25 99 THR A O 1
ATOM 752 N N . GLY A 1 100 ? -2.093 2.185 -10.467 1.00 90.88 100 GLY A N 1
ATOM 753 C CA . GLY A 1 100 ? -0.986 1.729 -9.619 1.00 90.88 100 GLY A CA 1
ATOM 754 C C . GLY A 1 100 ? -0.934 2.427 -8.254 1.00 90.88 100 GLY A C 1
ATOM 755 O O . GLY A 1 100 ? -0.558 1.810 -7.259 1.00 90.88 100 GLY A O 1
ATOM 756 N N . PHE A 1 101 ? -1.381 3.687 -8.182 1.00 93.06 101 PHE A N 1
ATOM 757 C CA . PHE A 1 101 ? -1.531 4.404 -6.916 1.00 93.06 101 PHE A CA 1
ATOM 758 C C . PHE A 1 101 ? -2.593 3.743 -6.031 1.00 93.06 101 PHE A C 1
ATOM 760 O O . PHE A 1 101 ? -2.310 3.409 -4.883 1.00 93.06 101 PHE A O 1
ATOM 767 N N . ASP A 1 102 ? -3.788 3.496 -6.574 1.00 93.69 102 ASP A N 1
ATOM 768 C CA . ASP A 1 102 ? -4.898 2.899 -5.819 1.00 93.69 102 ASP A CA 1
ATOM 769 C C . ASP A 1 102 ? -4.576 1.479 -5.352 1.00 93.69 102 ASP A C 1
ATOM 771 O O . ASP A 1 102 ? -4.988 1.063 -4.268 1.00 93.69 102 ASP A O 1
ATOM 775 N N . PHE A 1 103 ? -3.828 0.728 -6.162 1.00 93.44 103 PHE A N 1
ATOM 776 C CA . PHE A 1 103 ? -3.388 -0.614 -5.807 1.00 93.44 103 PHE A CA 1
ATOM 777 C C . PHE A 1 103 ? -2.495 -0.591 -4.569 1.00 93.44 103 PHE A C 1
ATOM 779 O O . PHE A 1 103 ? -2.763 -1.295 -3.602 1.00 93.44 103 PHE A O 1
ATOM 786 N N . VAL A 1 104 ? -1.489 0.281 -4.549 1.00 93.00 104 VAL A N 1
ATOM 787 C CA . VAL A 1 104 ? -0.554 0.390 -3.419 1.00 93.00 104 VAL A CA 1
ATOM 788 C C . VAL A 1 104 ? -1.232 0.987 -2.198 1.00 93.00 104 VAL A C 1
ATOM 790 O O . VAL A 1 104 ? -0.994 0.531 -1.082 1.00 93.00 104 VAL A O 1
ATOM 793 N N . TYR A 1 105 ? -2.121 1.957 -2.407 1.00 95.06 105 TYR A N 1
ATOM 794 C CA . TYR A 1 105 ? -2.974 2.480 -1.351 1.00 95.06 105 TYR A CA 1
ATOM 795 C C . TYR A 1 105 ? -3.751 1.347 -0.668 1.00 95.06 105 TYR A C 1
ATOM 797 O O . TYR A 1 105 ? -3.763 1.261 0.556 1.00 95.06 105 TYR A O 1
ATOM 805 N N . SER A 1 106 ? -4.353 0.451 -1.459 1.00 94.31 106 SER A N 1
ATOM 806 C CA . SER A 1 106 ? -5.128 -0.685 -0.947 1.00 94.31 106 SER A CA 1
ATOM 807 C C . SER A 1 106 ? -4.247 -1.692 -0.200 1.00 94.31 106 SER A C 1
ATOM 809 O O . SER A 1 106 ? -4.649 -2.167 0.855 1.00 94.31 106 SER A O 1
ATOM 811 N N . ILE A 1 107 ? -3.026 -1.956 -0.689 1.00 94.19 107 ILE A N 1
ATOM 812 C CA . ILE A 1 107 ? -2.045 -2.806 0.009 1.00 94.19 107 ILE A CA 1
ATOM 813 C C . ILE A 1 107 ? -1.782 -2.273 1.417 1.00 94.19 107 ILE A C 1
ATOM 815 O O . ILE A 1 107 ? -1.877 -3.016 2.388 1.00 94.19 107 ILE A O 1
ATOM 819 N N . VAL A 1 108 ? -1.450 -0.985 1.532 1.00 95.25 108 VAL A N 1
ATOM 820 C CA . VAL A 1 108 ? -1.106 -0.379 2.824 1.00 95.25 108 VAL A CA 1
ATOM 821 C C . VAL A 1 108 ? -2.329 -0.299 3.738 1.00 95.25 108 VAL A C 1
ATOM 823 O O . VAL A 1 108 ? -2.221 -0.628 4.913 1.00 95.25 108 VAL A O 1
ATOM 826 N N . ASP A 1 109 ? -3.499 0.080 3.215 1.00 94.81 109 ASP A N 1
ATOM 827 C CA . ASP A 1 109 ? -4.741 0.155 4.001 1.00 94.81 109 ASP A CA 1
ATOM 828 C C . ASP A 1 109 ? -5.134 -1.213 4.587 1.00 94.81 109 ASP A C 1
ATOM 830 O O . ASP A 1 109 ? -5.585 -1.287 5.733 1.00 94.81 109 ASP A O 1
ATOM 834 N N . ASP A 1 110 ? -4.951 -2.302 3.837 1.00 93.31 110 ASP A N 1
ATOM 835 C CA . ASP A 1 110 ? -5.278 -3.655 4.297 1.00 93.31 110 ASP A CA 1
ATOM 836 C C . ASP A 1 110 ? -4.210 -4.242 5.224 1.00 93.31 110 ASP A C 1
ATOM 838 O O . ASP A 1 110 ? -4.572 -4.796 6.263 1.00 93.31 110 ASP A O 1
ATOM 842 N N . LEU A 1 111 ? -2.918 -4.031 4.946 1.00 93.00 111 LEU A N 1
ATOM 843 C CA . LEU A 1 111 ? -1.841 -4.435 5.858 1.00 93.00 111 LEU A CA 1
ATOM 844 C C . LEU A 1 111 ? -1.959 -3.749 7.225 1.00 93.00 111 LEU A C 1
ATOM 846 O O . LEU A 1 111 ? -1.833 -4.409 8.250 1.00 93.00 111 LEU A O 1
ATOM 850 N N . GLU A 1 112 ? -2.249 -2.449 7.266 1.00 91.06 112 GLU A N 1
ATOM 851 C CA . GLU A 1 112 ? -2.377 -1.713 8.532 1.00 91.06 112 GLU A CA 1
ATOM 852 C C . GLU A 1 112 ? -3.663 -2.064 9.297 1.00 91.06 112 GLU A C 1
ATOM 854 O O . GLU A 1 112 ? -3.709 -1.994 10.525 1.00 91.06 112 GLU A O 1
ATOM 859 N N . ALA A 1 113 ? -4.734 -2.433 8.590 1.00 88.19 113 ALA A N 1
ATOM 860 C CA . ALA A 1 113 ? -6.020 -2.713 9.220 1.00 88.19 113 ALA A CA 1
ATOM 861 C C . ALA A 1 113 ? -6.183 -4.183 9.635 1.00 88.19 113 ALA A C 1
ATOM 863 O O . ALA A 1 113 ? -6.657 -4.454 10.738 1.00 88.19 113 ALA A O 1
ATOM 864 N N . TYR A 1 114 ? -5.824 -5.116 8.752 1.00 86.56 114 TYR A N 1
ATOM 865 C CA . TYR A 1 114 ? -6.017 -6.556 8.932 1.00 86.56 114 TYR A CA 1
ATOM 866 C C . TYR A 1 114 ? -4.712 -7.306 9.221 1.00 86.56 114 TYR A C 1
ATOM 868 O O . TYR A 1 114 ? -4.774 -8.417 9.740 1.00 86.56 114 TYR A O 1
ATOM 876 N N . GLY A 1 115 ? -3.549 -6.718 8.929 1.00 87.50 115 GLY A N 1
ATOM 877 C CA . GLY A 1 115 ? -2.240 -7.367 9.071 1.00 87.50 115 GLY A CA 1
ATOM 878 C C . GLY A 1 115 ? -1.792 -8.147 7.834 1.00 87.50 115 GLY A C 1
ATOM 879 O O . GLY A 1 115 ? -0.610 -8.451 7.719 1.00 87.50 115 GLY A O 1
ATOM 880 N N . ASP A 1 116 ? -2.704 -8.404 6.895 1.00 89.62 116 ASP A N 1
ATOM 881 C CA . ASP A 1 116 ? -2.475 -9.216 5.702 1.00 89.62 116 ASP A CA 1
ATOM 882 C C . ASP A 1 116 ? -3.073 -8.545 4.457 1.00 89.62 116 ASP A C 1
ATOM 884 O O . ASP A 1 116 ? -4.056 -7.806 4.534 1.00 89.62 116 ASP A O 1
ATOM 888 N N . PHE A 1 117 ? -2.502 -8.847 3.290 1.00 93.44 117 PHE A N 1
ATOM 889 C CA . PHE A 1 117 ? -3.017 -8.417 1.992 1.00 93.44 117 PHE A CA 1
ATOM 890 C C . PHE A 1 117 ? -2.904 -9.545 0.963 1.00 93.44 117 PHE A C 1
ATOM 892 O O . PHE A 1 117 ? -1.888 -10.239 0.889 1.00 93.44 117 PHE A O 1
ATOM 899 N N . PHE A 1 118 ? -3.929 -9.685 0.122 1.00 93.31 118 PHE A N 1
ATOM 900 C CA . PHE A 1 118 ? -3.981 -10.693 -0.933 1.00 93.31 118 PHE A CA 1
ATOM 901 C C . PHE A 1 118 ? -4.201 -10.035 -2.296 1.00 93.31 118 PHE A C 1
ATOM 903 O O . PHE A 1 118 ? -5.145 -9.270 -2.483 1.00 93.31 118 PHE A O 1
ATOM 910 N N . ALA A 1 119 ? -3.360 -10.389 -3.269 1.00 92.31 119 ALA A N 1
ATOM 911 C CA . ALA A 1 119 ? -3.544 -10.034 -4.672 1.00 92.31 119 ALA A CA 1
ATOM 912 C C . ALA A 1 119 ? -3.598 -11.297 -5.531 1.00 92.31 119 ALA A C 1
ATOM 914 O O . ALA A 1 119 ? -2.704 -12.142 -5.478 1.00 92.31 119 ALA A O 1
ATOM 915 N N . GLU A 1 120 ? -4.643 -11.402 -6.347 1.00 90.75 120 GLU A N 1
ATOM 916 C CA . GLU A 1 120 ? -4.757 -12.449 -7.353 1.00 90.75 120 GLU A CA 1
ATOM 917 C C . GLU A 1 120 ? -3.960 -12.060 -8.600 1.00 90.75 120 GLU A C 1
ATOM 919 O O . GLU A 1 120 ? -4.137 -10.977 -9.161 1.00 90.75 120 GLU A O 1
ATOM 924 N N . VAL A 1 121 ? -3.094 -12.966 -9.051 1.00 89.75 121 VAL A N 1
ATOM 925 C CA . VAL A 1 121 ? -2.365 -12.813 -10.309 1.00 89.75 121 VAL A CA 1
ATOM 926 C C . VAL A 1 121 ? -3.066 -13.647 -11.369 1.00 89.75 121 VAL A C 1
ATOM 928 O O . VAL A 1 121 ? -2.940 -14.872 -11.399 1.00 89.75 121 VAL A O 1
ATOM 931 N N . VAL A 1 122 ? -3.791 -12.972 -12.257 1.00 87.31 122 VAL A N 1
ATOM 932 C CA . VAL A 1 122 ? -4.403 -13.611 -13.422 1.00 87.31 122 VAL A CA 1
ATOM 933 C C . VAL A 1 122 ? -3.376 -13.635 -14.544 1.00 87.31 122 VAL A C 1
ATOM 935 O O . VAL A 1 122 ? -3.065 -12.613 -15.153 1.00 87.31 122 VAL A O 1
ATOM 938 N N . LEU A 1 123 ? -2.822 -14.816 -14.793 1.00 84.25 123 LEU A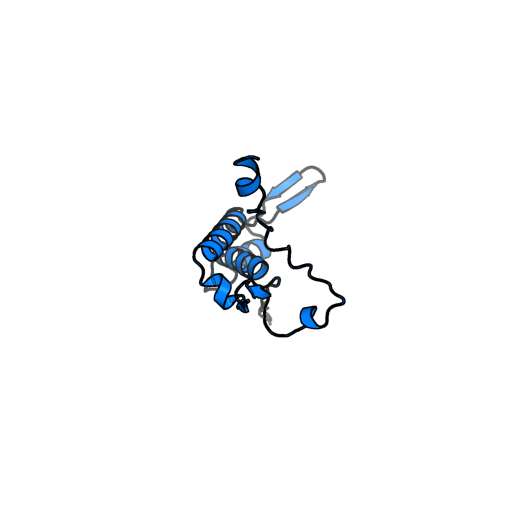 N 1
ATOM 939 C CA . LEU A 1 123 ? -1.955 -15.059 -15.936 1.00 84.25 123 LEU A CA 1
ATOM 940 C C . LEU A 1 123 ? -2.838 -15.426 -17.121 1.00 84.25 123 LEU A C 1
ATOM 942 O O . LEU A 1 123 ? -3.503 -16.464 -17.099 1.00 84.25 123 LEU A O 1
ATOM 946 N N . ASP A 1 124 ? -2.829 -14.593 -18.155 1.00 79.12 124 ASP A N 1
ATOM 947 C CA . ASP A 1 124 ? -3.389 -15.008 -19.430 1.00 79.12 124 ASP A CA 1
ATOM 948 C C . ASP A 1 124 ? -2.494 -16.120 -19.991 1.00 79.12 124 ASP A C 1
ATOM 950 O O . ASP A 1 124 ? -1.291 -15.929 -20.204 1.00 79.12 124 ASP A O 1
ATOM 954 N N . ARG A 1 125 ? -3.048 -17.325 -20.151 1.00 57.41 125 ARG A N 1
ATOM 955 C CA . ARG A 1 125 ? -2.336 -18.411 -20.825 1.00 57.41 125 ARG A CA 1
ATOM 956 C C . ARG A 1 125 ? -2.337 -18.078 -22.308 1.00 57.41 125 ARG A C 1
ATOM 958 O O . ARG A 1 125 ? -3.259 -18.452 -23.024 1.00 57.41 125 ARG A O 1
ATOM 965 N N . ALA A 1 126 ? -1.291 -17.395 -22.755 1.00 55.41 126 ALA A N 1
ATOM 966 C CA . ALA A 1 126 ? -1.001 -17.297 -24.172 1.00 55.41 126 ALA A CA 1
ATOM 967 C C . ALA A 1 126 ? -0.792 -18.717 -24.729 1.00 55.41 126 ALA A C 1
ATOM 969 O O . ALA A 1 126 ? 0.135 -19.424 -24.325 1.00 55.41 126 ALA A O 1
ATOM 970 N N . THR A 1 127 ? -1.727 -19.129 -25.585 1.00 39.50 127 THR A N 1
ATOM 971 C CA . THR A 1 127 ? -1.588 -20.191 -26.595 1.00 39.50 127 THR A CA 1
ATOM 972 C C . THR A 1 127 ? -0.313 -20.047 -27.413 1.00 39.50 127 THR A C 1
ATOM 974 O O . THR A 1 127 ? 0.060 -18.888 -27.707 1.00 39.50 127 THR A O 1
#

Foldseek 3Di:
DDPVVVVVVPPPPPPPPPPLDPPDPVNPDPFADADPVRDTDALVNQCVDVVSVVVLQVQLQVQLVVQDWDWDDPDPPDIDTDCPDPVSVCCQDVDPPDGNSRVSSVQSSCCVRVVDDDDDDDDDPDD

Secondary structure (DSSP, 8-state):
--GGGGTSS------------TTSTTTS-SS-EEPTTS-EE-HHHHHTSHHHHHHHHHHHHHHHTT---EEEESSSS-EEEESS-HHHHHHHSSBTTB-HHHHHHHHHHHHHHHS------------

pLDDT: mean 76.85, std 19.15, range [34.84, 96.5]